Protein AF-A0A3L5TT10-F1 (afdb_monomer_lite)

Organism: Mytilus galloprovincialis (NCBI:txid29158)

pLDDT: mean 71.09, std 18.55, range [37.34, 95.5]

Secondary structure (DSSP, 8-state):
-HHHHHHHHH--S-TT---TTS--HHHHHHHTT-HHHHHHHHS--------B-TTS-B---PPP---TT---TTS--HHHHHHHHT-HHHHHHHHT-TTT-SSS--

Foldseek 3Di:
DPVLCVCVVVCPPQQCDADPQQDGPLLVCLLVLPLVSNCCLPVPDPPPQPDQDPVRHRPPPPNRPDQQQGATNVGDGSLNSNVVNVNVVNNVVQCVDPSNPDDPPD

Structure (mmCIF, N/CA/C/O backbone):
data_AF-A0A3L5TT10-F1
#
_entry.id   AF-A0A3L5TT10-F1
#
loop_
_atom_site.group_PDB
_atom_site.id
_atom_site.type_symbol
_atom_site.label_atom_id
_atom_site.label_alt_id
_atom_site.label_comp_id
_atom_site.label_asym_id
_atom_site.label_entity_id
_atom_site.label_seq_id
_atom_site.pdbx_PDB_ins_code
_atom_site.Cartn_x
_atom_site.Cartn_y
_atom_site.Cartn_z
_atom_site.occupancy
_atom_site.B_iso_or_equiv
_atom_site.auth_seq_id
_atom_site.auth_comp_id
_atom_site.auth_asym_id
_atom_site.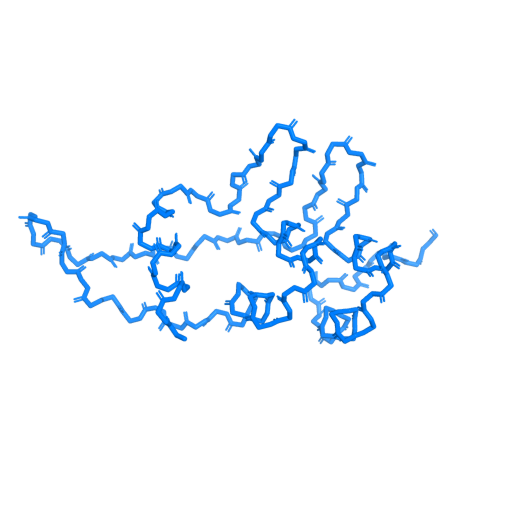auth_atom_id
_atom_site.pdbx_PDB_model_num
ATOM 1 N N . LEU A 1 1 ? -10.889 -12.583 10.784 1.00 48.47 1 LEU A N 1
ATOM 2 C CA . LEU A 1 1 ? -11.021 -11.487 11.779 1.00 48.47 1 LEU A CA 1
ATOM 3 C C . LEU A 1 1 ? -9.965 -11.514 12.905 1.00 48.47 1 LEU A C 1
ATOM 5 O O . LEU A 1 1 ? -9.562 -10.443 13.334 1.00 48.47 1 LEU A O 1
ATOM 9 N N . ASN A 1 2 ? -9.431 -12.666 13.348 1.00 48.41 2 ASN A N 1
ATOM 10 C CA . ASN A 1 2 ? -8.527 -12.709 14.520 1.00 48.41 2 ASN A CA 1
ATOM 11 C C . ASN A 1 2 ? -7.052 -12.332 14.266 1.00 48.41 2 ASN A C 1
ATOM 13 O O . ASN A 1 2 ? -6.441 -11.708 15.126 1.00 48.41 2 ASN A O 1
ATOM 17 N N . LEU A 1 3 ? -6.473 -12.654 13.101 1.00 47.31 3 LEU A N 1
ATOM 18 C CA . LEU A 1 3 ? -5.067 -12.320 12.801 1.00 47.31 3 LEU A CA 1
ATOM 19 C C . LEU A 1 3 ? -4.843 -10.807 12.685 1.00 47.31 3 LEU A C 1
ATOM 21 O O . LEU A 1 3 ? -3.788 -10.298 13.035 1.00 47.31 3 LEU A O 1
ATOM 25 N N . VAL A 1 4 ? -5.862 -10.089 12.227 1.00 49.69 4 VAL A N 1
ATOM 26 C CA . VAL A 1 4 ? -5.777 -8.658 11.961 1.00 49.69 4 VAL A CA 1
ATOM 27 C C . VAL A 1 4 ? -5.872 -7.850 13.248 1.00 49.69 4 VAL A C 1
ATOM 29 O O . VAL A 1 4 ? -5.028 -6.996 13.485 1.00 49.69 4 VAL A O 1
ATOM 32 N N . ASN A 1 5 ? -6.814 -8.191 14.133 1.00 49.81 5 ASN A N 1
ATOM 33 C CA . ASN A 1 5 ? -6.835 -7.645 15.490 1.00 49.81 5 ASN A CA 1
ATOM 34 C C . ASN A 1 5 ? -5.557 -8.006 16.254 1.00 49.81 5 ASN A C 1
ATOM 36 O O . ASN A 1 5 ? -5.066 -7.193 17.023 1.00 49.81 5 ASN A O 1
ATOM 40 N N . PHE A 1 6 ? -4.980 -9.189 16.020 1.00 49.41 6 PHE A N 1
ATOM 41 C CA . PHE A 1 6 ? -3.704 -9.575 16.620 1.00 49.41 6 PHE A CA 1
ATOM 42 C C . PHE A 1 6 ? -2.528 -8.743 16.085 1.00 49.41 6 PHE A C 1
ATOM 44 O O . PHE A 1 6 ? -1.701 -8.290 16.873 1.00 49.41 6 PHE A O 1
ATOM 51 N N . LEU A 1 7 ? -2.464 -8.495 14.771 1.00 52.66 7 LEU A N 1
ATOM 52 C CA . LEU A 1 7 ? -1.431 -7.658 14.162 1.00 52.66 7 LEU A CA 1
ATOM 53 C C . LEU A 1 7 ? -1.596 -6.190 14.543 1.00 52.66 7 LEU A C 1
ATOM 55 O O . LEU A 1 7 ? -0.596 -5.585 14.878 1.00 52.66 7 LEU A O 1
ATOM 59 N N . LEU A 1 8 ? -2.812 -5.644 14.591 1.00 52.06 8 LEU A N 1
ATOM 60 C CA . LEU A 1 8 ? -3.073 -4.264 15.022 1.00 52.06 8 LEU A CA 1
ATOM 61 C C . LEU A 1 8 ? -2.832 -4.069 16.528 1.00 52.06 8 LEU A C 1
ATOM 63 O O . LEU A 1 8 ? -2.208 -3.089 16.915 1.00 52.06 8 LEU A O 1
ATOM 67 N N . LYS A 1 9 ? -3.227 -5.029 17.382 1.00 50.41 9 LYS A N 1
ATOM 68 C CA . LYS A 1 9 ? -2.907 -5.003 18.824 1.00 50.41 9 LYS A CA 1
ATOM 69 C C . LYS A 1 9 ? -1.418 -5.138 19.111 1.00 50.41 9 LYS A C 1
ATOM 71 O O . LYS A 1 9 ? -0.945 -4.620 20.113 1.00 50.41 9 LYS A O 1
ATOM 76 N N . ARG A 1 10 ? -0.677 -5.893 18.295 1.00 43.28 10 ARG A N 1
ATOM 77 C CA . ARG A 1 10 ? 0.773 -6.068 18.467 1.00 43.28 10 ARG A CA 1
ATOM 78 C C . ARG A 1 10 ? 1.563 -4.966 17.753 1.00 43.28 10 ARG A C 1
ATOM 80 O O . ARG A 1 10 ? 2.658 -4.624 18.190 1.00 43.28 10 ARG A O 1
ATOM 87 N N . ALA A 1 11 ? 0.983 -4.371 16.711 1.00 47.81 11 ALA A N 1
ATOM 88 C CA . ALA A 1 11 ? 1.445 -3.178 16.016 1.00 47.81 11 ALA A CA 1
ATOM 89 C C . ALA A 1 11 ? 0.904 -1.905 16.684 1.00 47.81 11 ALA A C 1
ATOM 91 O O . ALA A 1 11 ? 0.377 -1.015 16.031 1.00 47.81 11 ALA A O 1
ATOM 92 N N . TYR A 1 12 ? 1.200 -1.750 17.977 1.00 47.12 12 TYR A N 1
ATOM 93 C CA . TYR A 1 12 ? 1.387 -0.417 18.572 1.00 47.12 12 TYR A CA 1
ATOM 94 C C . TYR A 1 12 ? 2.511 0.390 17.884 1.00 47.12 12 TYR A C 1
ATOM 96 O O . TYR A 1 12 ? 2.780 1.529 18.249 1.00 47.12 12 TYR A O 1
ATOM 104 N N . LYS A 1 13 ? 3.181 -0.205 16.893 1.00 53.78 13 LYS A N 1
ATOM 105 C CA . LYS A 1 13 ? 4.025 0.472 15.919 1.00 53.78 13 LYS A CA 1
ATOM 106 C C . LYS A 1 13 ? 3.164 1.167 14.879 1.00 53.78 13 LYS A C 1
ATOM 108 O O . LYS A 1 13 ? 2.273 0.557 14.293 1.00 53.78 13 LYS A O 1
ATOM 113 N N . ASN A 1 14 ? 3.456 2.439 14.655 1.00 59.09 14 ASN A N 1
ATOM 114 C CA . ASN A 1 14 ? 2.768 3.272 13.683 1.00 59.09 14 ASN A CA 1
ATOM 115 C C . ASN A 1 14 ? 2.758 2.538 12.321 1.00 59.09 14 ASN A C 1
ATOM 117 O O . ASN A 1 14 ? 3.823 2.152 11.861 1.00 59.09 14 ASN A O 1
ATOM 121 N N . PRO A 1 15 ? 1.614 2.281 11.660 1.00 59.62 15 PRO A N 1
ATOM 122 C CA . PRO A 1 15 ? 1.571 1.534 10.396 1.00 59.62 15 PRO A CA 1
ATOM 123 C C . PRO A 1 15 ? 2.166 2.301 9.202 1.00 59.62 15 PRO A C 1
ATOM 125 O O . PRO A 1 15 ? 2.311 1.726 8.121 1.00 59.62 15 PRO A O 1
ATOM 128 N N . ASN A 1 16 ? 2.546 3.567 9.409 1.00 64.31 16 ASN A N 1
ATOM 129 C CA . ASN A 1 16 ? 3.449 4.311 8.532 1.00 64.31 16 ASN A CA 1
ATOM 130 C C . ASN A 1 16 ? 4.933 4.014 8.787 1.00 64.31 16 ASN A C 1
ATOM 132 O O . ASN A 1 16 ? 5.778 4.546 8.072 1.00 64.31 16 ASN A O 1
ATOM 136 N N . GLU A 1 17 ? 5.275 3.215 9.802 1.00 72.88 17 GLU A N 1
ATOM 137 C CA . GLU A 1 17 ? 6.643 2.754 10.001 1.00 72.88 17 GLU A CA 1
ATOM 138 C C . GLU A 1 17 ? 7.081 1.942 8.795 1.00 72.88 17 GLU A C 1
ATOM 140 O O . GLU A 1 17 ? 6.418 1.007 8.342 1.00 72.88 17 GLU A O 1
ATOM 145 N N . GLU A 1 18 ? 8.244 2.328 8.305 1.00 82.50 18 GLU A N 1
ATOM 146 C CA . GLU A 1 18 ? 8.914 1.669 7.214 1.00 82.50 18 GLU A CA 1
ATOM 147 C C . GLU A 1 18 ? 9.826 0.576 7.772 1.00 82.50 18 GLU A C 1
ATOM 149 O O . GLU A 1 18 ? 10.537 0.763 8.767 1.00 82.50 18 GLU A O 1
ATOM 154 N N . ASN A 1 19 ? 9.841 -0.578 7.110 1.00 82.00 19 ASN A N 1
ATOM 155 C CA . ASN A 1 19 ? 10.870 -1.578 7.356 1.00 82.00 19 ASN A CA 1
ATOM 156 C C . ASN A 1 19 ? 12.232 -1.111 6.778 1.00 82.00 19 ASN A C 1
ATOM 158 O O . ASN A 1 19 ? 12.393 -0.007 6.254 1.00 82.00 19 ASN A O 1
ATOM 162 N N . GLN A 1 20 ? 13.248 -1.976 6.823 1.00 87.62 20 GLN A N 1
ATOM 163 C CA . GLN A 1 20 ? 14.582 -1.657 6.293 1.00 87.62 20 GLN A CA 1
ATOM 164 C C . GLN A 1 20 ? 14.610 -1.355 4.783 1.00 87.62 20 GLN A C 1
ATOM 166 O O . GLN A 1 20 ? 15.580 -0.759 4.314 1.00 87.62 20 GLN A O 1
ATOM 171 N N . ASN A 1 21 ? 13.558 -1.697 4.044 1.00 84.31 21 ASN A N 1
ATOM 172 C CA . ASN A 1 21 ? 13.404 -1.455 2.613 1.00 84.31 21 ASN A CA 1
ATOM 173 C C . ASN A 1 21 ? 12.542 -0.221 2.302 1.00 84.31 21 ASN A C 1
ATOM 175 O O . ASN A 1 21 ? 12.341 0.097 1.133 1.00 84.31 21 ASN A O 1
ATOM 179 N N . GLY A 1 22 ? 12.059 0.508 3.313 1.00 86.50 22 GLY A N 1
ATOM 180 C CA . GLY A 1 22 ? 11.105 1.599 3.094 1.00 86.50 22 GLY A CA 1
ATOM 181 C C . GLY A 1 22 ? 9.658 1.119 2.955 1.00 86.50 22 GLY A C 1
ATOM 182 O O . GLY A 1 22 ? 8.777 1.923 2.672 1.00 86.50 22 GLY A O 1
ATOM 183 N N . ASP A 1 23 ? 9.394 -0.182 3.104 1.00 84.62 23 ASP A N 1
ATOM 184 C CA . ASP A 1 23 ? 8.049 -0.716 2.923 1.00 84.62 23 ASP A CA 1
ATOM 185 C C . ASP A 1 23 ? 7.210 -0.426 4.164 1.00 84.62 23 ASP A C 1
ATOM 187 O O . ASP A 1 23 ? 7.573 -0.790 5.286 1.00 84.62 23 ASP A O 1
ATOM 191 N N . THR A 1 24 ? 6.055 0.189 3.939 1.00 85.31 24 THR A N 1
ATOM 192 C CA . THR A 1 24 ? 4.995 0.313 4.943 1.00 85.31 24 THR A CA 1
ATOM 193 C C . THR A 1 24 ? 4.233 -1.006 5.107 1.00 85.31 24 THR A C 1
ATOM 195 O O . THR A 1 24 ? 4.395 -1.959 4.332 1.00 85.31 24 THR A O 1
ATOM 198 N N . LEU A 1 25 ? 3.314 -1.052 6.076 1.00 82.56 25 LEU A N 1
ATOM 199 C CA . LEU A 1 25 ? 2.402 -2.187 6.242 1.00 82.56 25 LEU A CA 1
ATOM 200 C C . LEU A 1 25 ? 1.620 -2.501 4.951 1.00 82.56 25 LEU A C 1
ATOM 202 O O . LEU A 1 25 ? 1.423 -3.668 4.611 1.00 82.56 25 LEU A O 1
ATOM 206 N N . LEU A 1 26 ? 1.218 -1.464 4.208 1.00 86.31 26 LEU A N 1
ATOM 207 C CA . LEU A 1 26 ? 0.474 -1.614 2.959 1.00 86.31 26 LEU A CA 1
ATOM 208 C C . LEU A 1 26 ? 1.331 -2.229 1.843 1.00 86.31 26 LEU A C 1
ATOM 210 O O . LEU A 1 26 ? 0.843 -3.100 1.129 1.00 86.31 26 LEU A O 1
ATOM 214 N N . HIS A 1 27 ? 2.610 -1.852 1.735 1.00 87.81 27 HIS A N 1
ATOM 215 C CA . HIS A 1 27 ? 3.545 -2.492 0.802 1.00 87.81 27 HIS A CA 1
ATOM 216 C C . HIS A 1 27 ? 3.662 -3.989 1.083 1.00 87.81 27 HIS A C 1
ATOM 218 O O . HIS A 1 27 ? 3.496 -4.796 0.175 1.00 87.81 27 HIS A O 1
ATOM 224 N N . SER A 1 28 ? 3.861 -4.358 2.352 1.00 86.25 28 SER A N 1
ATOM 225 C CA . SER A 1 28 ? 4.009 -5.761 2.757 1.00 86.25 28 SER A CA 1
ATOM 226 C C . SER A 1 28 ? 2.744 -6.583 2.471 1.00 86.25 28 SER A C 1
ATOM 228 O O . SER A 1 28 ? 2.830 -7.727 2.018 1.00 86.25 28 SER A O 1
ATOM 230 N N . ALA A 1 29 ? 1.559 -6.005 2.707 1.00 86.44 29 ALA A N 1
ATOM 231 C CA . ALA A 1 29 ? 0.279 -6.655 2.426 1.00 86.44 29 ALA A CA 1
ATOM 232 C C . ALA A 1 29 ? 0.061 -6.880 0.923 1.00 86.44 29 ALA A C 1
ATOM 234 O O . ALA A 1 29 ? -0.365 -7.963 0.517 1.00 86.44 29 ALA A O 1
ATOM 235 N N . VAL A 1 30 ? 0.403 -5.881 0.103 1.00 89.94 30 VAL A N 1
ATOM 236 C CA . VAL A 1 30 ? 0.343 -5.990 -1.357 1.00 89.94 30 VAL A CA 1
ATOM 237 C C . VAL A 1 30 ? 1.362 -6.996 -1.878 1.00 89.94 30 VAL A C 1
ATOM 239 O O . VAL A 1 30 ? 1.013 -7.839 -2.695 1.00 89.94 30 VAL A O 1
ATOM 242 N N . GLU A 1 31 ? 2.603 -6.947 -1.402 1.00 86.88 31 GLU A N 1
ATOM 243 C CA . GLU A 1 31 ? 3.674 -7.844 -1.839 1.00 86.88 31 GLU A CA 1
ATOM 244 C C . GLU A 1 31 ? 3.374 -9.312 -1.518 1.00 86.88 31 GLU A C 1
ATOM 246 O O . GLU A 1 31 ? 3.746 -10.202 -2.283 1.00 86.88 31 GLU A O 1
ATOM 251 N N . SER A 1 32 ? 2.629 -9.551 -0.437 1.00 85.19 32 SER A N 1
ATOM 252 C CA . SER A 1 32 ? 2.146 -10.879 -0.046 1.00 85.19 32 SER A CA 1
ATOM 253 C C . SER A 1 32 ? 0.873 -11.319 -0.785 1.00 85.19 32 SER A C 1
ATOM 255 O O . SER A 1 32 ? 0.438 -12.453 -0.603 1.00 85.19 32 SER A O 1
ATOM 257 N N . GLY A 1 33 ? 0.249 -10.450 -1.590 1.00 86.81 33 GLY A N 1
ATOM 258 C CA . GLY A 1 33 ? -0.986 -10.758 -2.321 1.00 86.81 33 GLY A CA 1
ATOM 259 C C . GLY A 1 33 ? -2.238 -10.851 -1.440 1.00 86.81 33 GLY A C 1
ATOM 260 O O . GLY A 1 33 ? -3.233 -11.455 -1.835 1.00 86.81 33 GLY A O 1
ATOM 261 N N . TYR A 1 34 ? -2.218 -10.277 -0.235 1.00 88.12 34 TYR A N 1
ATOM 262 C CA . TYR A 1 34 ? -3.317 -10.406 0.725 1.00 88.12 34 TYR A CA 1
ATOM 263 C C . TYR A 1 34 ? -4.375 -9.319 0.522 1.00 88.12 34 TYR A C 1
ATOM 265 O O . TYR A 1 34 ? -4.394 -8.324 1.247 1.00 88.12 34 TYR A O 1
ATOM 273 N N . LEU A 1 35 ? -5.284 -9.522 -0.437 1.00 87.00 35 LEU A N 1
ATOM 274 C CA . LEU A 1 35 ? -6.373 -8.581 -0.733 1.00 87.00 35 LEU A CA 1
ATOM 275 C C . LEU A 1 35 ? -7.189 -8.211 0.514 1.00 87.00 35 LEU A C 1
ATOM 277 O O . LEU A 1 35 ? -7.385 -7.028 0.766 1.00 87.00 35 LEU A O 1
ATOM 281 N N . ASP A 1 36 ? -7.583 -9.187 1.334 1.00 82.69 36 ASP A N 1
ATOM 282 C CA . ASP A 1 36 ? -8.353 -8.939 2.562 1.00 82.69 36 ASP A CA 1
ATOM 283 C C . ASP A 1 36 ? -7.603 -8.023 3.542 1.00 82.69 36 ASP A C 1
ATOM 285 O O . ASP A 1 36 ? -8.198 -7.183 4.213 1.00 82.69 36 ASP A O 1
ATOM 289 N N . MET A 1 37 ? -6.274 -8.162 3.619 1.00 78.75 37 MET A N 1
ATOM 290 C CA . MET A 1 37 ? -5.431 -7.287 4.438 1.00 78.75 37 MET A CA 1
ATOM 291 C C . MET A 1 37 ? -5.350 -5.891 3.831 1.00 78.75 37 MET A C 1
ATOM 293 O O . MET A 1 37 ? -5.449 -4.912 4.563 1.00 78.75 37 MET A O 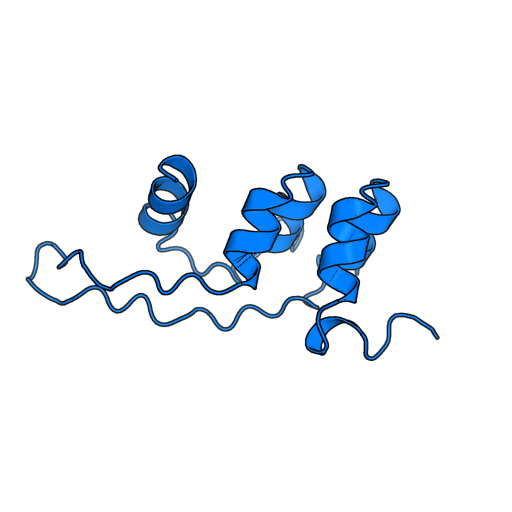1
ATOM 297 N N . VAL A 1 38 ? -5.187 -5.794 2.509 1.00 84.75 38 VAL A N 1
ATOM 298 C CA . VAL A 1 38 ? -5.166 -4.520 1.781 1.00 84.75 38 VAL A CA 1
ATOM 299 C C . VAL A 1 38 ? -6.480 -3.772 1.993 1.00 84.75 38 VAL A C 1
ATOM 301 O O . VAL A 1 38 ? -6.443 -2.612 2.391 1.00 84.75 38 VAL A O 1
ATOM 304 N N . GLN A 1 39 ? -7.621 -4.441 1.814 1.00 83.62 39 GLN A N 1
ATOM 305 C CA . GLN A 1 39 ? -8.951 -3.900 2.090 1.00 83.62 39 GLN A CA 1
ATOM 306 C C . GLN A 1 39 ? -9.061 -3.443 3.536 1.00 83.62 39 GLN A C 1
ATOM 308 O O . GLN A 1 39 ? -9.404 -2.298 3.783 1.00 83.62 39 GLN A O 1
ATOM 313 N N . LEU A 1 40 ? -8.671 -4.268 4.503 1.00 76.31 40 LEU A N 1
ATOM 314 C CA . LEU A 1 40 ? -8.786 -3.901 5.909 1.00 76.31 40 LEU A CA 1
ATOM 315 C C . LEU A 1 40 ? -7.900 -2.703 6.285 1.00 76.31 40 LEU A C 1
ATOM 317 O O . LEU A 1 40 ? -8.344 -1.810 6.999 1.00 76.31 40 LEU A O 1
ATOM 321 N N . ILE A 1 41 ? -6.671 -2.636 5.776 1.00 76.75 41 ILE A N 1
ATOM 322 C CA . ILE A 1 41 ? -5.776 -1.489 5.991 1.00 76.75 41 ILE A CA 1
ATOM 323 C C . ILE A 1 41 ? -6.389 -0.203 5.408 1.00 76.75 41 ILE A C 1
ATOM 325 O O . ILE A 1 41 ? -6.265 0.873 5.992 1.00 76.75 41 ILE A O 1
ATOM 329 N N . LEU A 1 42 ? -7.064 -0.311 4.262 1.00 77.56 42 LEU A N 1
ATOM 330 C CA . LEU A 1 42 ? -7.508 0.819 3.451 1.00 77.56 42 LEU A CA 1
ATOM 331 C C . LEU A 1 42 ? -8.948 1.277 3.730 1.00 77.56 42 LEU A C 1
ATOM 333 O O . LEU A 1 42 ? -9.215 2.480 3.712 1.00 77.56 42 LEU A O 1
ATOM 337 N N . GLU A 1 43 ? -9.869 0.361 4.008 1.00 74.12 43 GLU A N 1
ATOM 338 C CA . GLU A 1 43 ? -11.302 0.615 4.212 1.00 74.12 43 GLU A CA 1
ATOM 339 C C . GLU A 1 43 ? -11.618 1.202 5.587 1.00 74.12 43 GLU A C 1
ATOM 341 O O . GLU A 1 43 ? -12.765 1.555 5.848 1.00 74.12 43 GLU A O 1
ATOM 346 N N . LYS A 1 44 ? -10.602 1.388 6.443 1.00 65.50 44 LYS A N 1
ATOM 347 C CA . LYS A 1 44 ? -10.756 1.940 7.793 1.00 65.50 44 LYS A CA 1
ATOM 348 C C . LYS A 1 44 ? -11.900 1.236 8.537 1.00 65.50 44 LYS A C 1
ATOM 350 O O . LYS A 1 44 ? -12.900 1.894 8.844 1.00 65.50 44 LYS A O 1
ATOM 355 N N . PRO A 1 45 ? -11.787 -0.063 8.878 1.00 48.94 45 PRO A N 1
ATOM 356 C CA . PRO A 1 45 ? -12.706 -0.633 9.842 1.00 48.94 45 PRO A CA 1
ATOM 357 C C . PRO A 1 45 ? -12.596 0.259 11.068 1.00 48.94 45 PRO A C 1
ATOM 359 O O . PRO A 1 45 ? -11.491 0.491 11.562 1.00 48.94 45 PRO A O 1
ATOM 362 N N . GLY A 1 46 ? -13.714 0.838 11.500 1.00 44.56 46 GLY A N 1
ATOM 363 C CA . GLY A 1 46 ? -13.791 1.459 12.807 1.00 44.56 46 GLY A CA 1
ATOM 364 C C . GLY A 1 46 ? -13.365 0.396 13.802 1.00 44.56 46 GLY A C 1
ATOM 365 O O . GLY A 1 46 ? -14.149 -0.486 14.136 1.00 44.56 46 GLY A O 1
ATOM 366 N N . ILE A 1 47 ? -12.092 0.420 14.195 1.00 46.31 47 ILE A N 1
ATOM 367 C CA . ILE A 1 47 ? -11.616 -0.349 15.326 1.00 46.31 47 ILE A CA 1
ATOM 368 C C . ILE A 1 47 ? -12.338 0.305 16.492 1.00 46.31 47 ILE A C 1
ATOM 370 O O . ILE A 1 47 ? -11.951 1.377 16.952 1.00 46.31 47 ILE A O 1
ATOM 374 N N . GLU A 1 48 ? -13.476 -0.276 16.857 1.00 40.09 48 GLU A N 1
ATOM 375 C CA . GLU A 1 48 ? -14.255 0.140 18.008 1.00 40.09 48 GLU A CA 1
ATOM 376 C C . GLU A 1 48 ? -13.292 0.175 19.204 1.00 40.09 48 GLU A C 1
ATOM 378 O O . GLU A 1 48 ? -12.702 -0.865 19.526 1.00 40.09 48 GLU A O 1
ATOM 383 N N . PRO A 1 49 ? -13.069 1.347 19.830 1.00 44.47 49 PRO A N 1
ATOM 384 C CA . PRO A 1 49 ? -12.125 1.501 20.927 1.00 44.47 49 PRO A CA 1
ATOM 385 C C . PRO A 1 49 ? -12.700 0.777 22.144 1.00 44.47 49 PRO A C 1
ATOM 387 O O . PRO A 1 49 ? -13.428 1.358 22.949 1.00 44.47 49 PRO A O 1
ATOM 390 N N . THR A 1 50 ? -12.463 -0.528 22.214 1.00 43.19 50 THR A N 1
ATOM 391 C CA . THR A 1 50 ? -13.118 -1.429 23.172 1.00 43.19 50 THR A CA 1
ATOM 392 C C . THR A 1 50 ? -12.150 -2.059 24.151 1.00 43.19 50 THR A C 1
ATOM 394 O O . THR A 1 50 ? -12.598 -2.631 25.139 1.00 43.19 50 THR A O 1
ATOM 397 N N . GLU A 1 51 ? -10.843 -1.889 23.964 1.00 51.62 51 GLU A N 1
ATOM 398 C CA . GLU A 1 51 ? -9.882 -2.288 24.984 1.00 51.62 51 GLU A CA 1
ATOM 399 C C . GLU A 1 51 ? -9.387 -1.050 25.711 1.00 51.62 51 GLU A C 1
ATOM 401 O O . GLU A 1 51 ? -8.788 -0.150 25.135 1.00 51.62 51 GLU A O 1
ATOM 406 N N . VAL A 1 52 ? -9.741 -0.973 26.986 1.00 55.53 52 VAL A N 1
ATOM 407 C CA . VAL A 1 52 ? -9.056 -0.126 27.953 1.00 55.53 52 VAL A CA 1
ATOM 408 C C . VAL A 1 52 ? -7.660 -0.707 28.170 1.00 55.53 52 VAL A C 1
ATOM 410 O O . VAL A 1 52 ? -7.512 -1.926 28.285 1.00 55.53 52 VAL A O 1
ATOM 413 N N . ASN A 1 53 ? -6.630 0.137 28.192 1.00 53.28 53 ASN A N 1
ATOM 414 C CA . ASN A 1 53 ? -5.297 -0.296 28.612 1.00 53.28 53 ASN A CA 1
ATOM 415 C C . ASN A 1 53 ? -5.322 -0.713 30.106 1.00 53.28 53 ASN A C 1
ATOM 417 O O . ASN A 1 53 ? -6.312 -0.494 30.805 1.00 53.28 53 ASN A O 1
ATOM 421 N N . GLU A 1 54 ? -4.236 -1.296 30.626 1.00 54.22 54 GLU A N 1
ATOM 422 C CA . GLU A 1 54 ? -4.131 -1.705 32.047 1.00 54.22 54 GLU A CA 1
ATOM 423 C C . GLU A 1 54 ? -4.338 -0.544 33.048 1.00 54.22 54 GLU A C 1
ATOM 425 O O . GLU A 1 54 ? -4.537 -0.776 34.238 1.00 54.22 54 GLU A O 1
ATOM 430 N N . VAL A 1 55 ? -4.326 0.702 32.562 1.00 58.12 55 VAL A N 1
ATOM 431 C CA . VAL A 1 55 ? -4.501 1.948 33.323 1.00 58.12 55 VAL A CA 1
ATOM 432 C C . VAL A 1 55 ? -5.936 2.502 33.203 1.00 58.12 55 VAL A C 1
ATOM 434 O O . VAL A 1 55 ? -6.282 3.482 33.856 1.00 58.12 55 VAL A O 1
ATOM 437 N N . GLY A 1 56 ? -6.814 1.855 32.427 1.00 50.25 56 GLY A N 1
ATOM 438 C CA . GLY A 1 56 ? -8.207 2.269 32.242 1.00 50.25 56 GLY A CA 1
ATOM 439 C C . GLY A 1 56 ? -8.424 3.341 31.170 1.00 50.25 56 GLY A C 1
ATOM 440 O O . GLY A 1 56 ? -9.564 3.771 30.979 1.00 50.25 56 GLY A O 1
ATOM 441 N N . ASP A 1 57 ? -7.387 3.748 30.432 1.00 49.78 57 ASP A N 1
ATOM 442 C CA . ASP A 1 57 ? -7.559 4.643 29.293 1.00 49.78 57 ASP A CA 1
ATOM 443 C C . ASP A 1 57 ? -8.131 3.855 28.125 1.00 49.78 57 ASP A C 1
ATOM 445 O O . ASP A 1 57 ? -7.587 2.835 27.687 1.00 49.78 57 ASP A O 1
ATOM 449 N N . LYS A 1 58 ? -9.245 4.356 27.600 1.00 45.59 58 LYS A N 1
ATOM 450 C CA . LYS A 1 58 ? -9.835 3.872 26.360 1.00 45.59 58 LYS A CA 1
ATOM 451 C C . LYS A 1 58 ? -8.762 3.981 25.279 1.00 45.59 58 LYS A C 1
ATOM 453 O O . LYS A 1 58 ? -8.327 5.094 24.982 1.00 45.59 58 LYS A O 1
ATOM 458 N N . LEU A 1 59 ? -8.335 2.856 24.705 1.00 48.62 59 LEU A N 1
ATOM 459 C CA . LEU A 1 59 ? -7.359 2.845 23.625 1.00 48.62 59 LEU A CA 1
ATOM 460 C C . LEU A 1 59 ? -8.017 3.457 22.383 1.00 48.62 59 LEU A C 1
ATOM 462 O O . LEU A 1 59 ? -8.577 2.773 21.526 1.00 48.62 59 LEU A O 1
ATOM 466 N N . LEU A 1 60 ? -8.016 4.785 22.318 1.00 45.28 60 LEU A N 1
ATOM 467 C CA . LEU A 1 60 ? -8.196 5.524 21.087 1.00 45.28 60 LEU A CA 1
ATOM 468 C C . LEU A 1 60 ? -6.959 5.183 20.264 1.00 45.28 60 LEU A C 1
ATOM 470 O O . LEU A 1 60 ? -5.929 5.841 20.373 1.00 45.28 60 LEU A O 1
ATOM 474 N N . LEU A 1 61 ? -7.036 4.102 19.487 1.00 50.22 61 LEU A N 1
ATOM 475 C CA . LEU A 1 61 ? -6.165 3.918 18.335 1.00 50.22 61 LEU A CA 1
ATOM 476 C C . LEU A 1 61 ? -6.482 5.089 17.403 1.00 50.22 61 LEU A C 1
ATOM 478 O O . LEU A 1 61 ? -7.344 4.992 16.528 1.00 50.22 61 LEU A O 1
ATOM 482 N N . GLU A 1 62 ? -5.872 6.245 17.679 1.00 46.31 62 GLU A N 1
ATOM 483 C CA . GLU A 1 62 ? -5.898 7.385 16.783 1.00 46.31 62 GLU A CA 1
ATOM 484 C C . GLU A 1 62 ? -5.461 6.865 15.426 1.00 46.31 62 GLU A C 1
ATOM 486 O O . GLU A 1 62 ? -4.416 6.227 15.287 1.00 46.31 62 GLU A O 1
ATOM 491 N N . LYS A 1 63 ? -6.355 7.055 14.454 1.00 53.34 63 LYS A N 1
ATOM 492 C CA . LYS A 1 63 ? -6.209 6.545 13.098 1.00 53.34 63 LYS A CA 1
ATOM 493 C C . LYS A 1 63 ? -4.850 6.986 12.581 1.00 53.34 63 LYS A C 1
ATOM 495 O O . LYS A 1 63 ? -4.649 8.188 12.411 1.00 53.34 63 LYS A O 1
ATOM 500 N N . PRO A 1 64 ? -3.942 6.055 12.286 1.00 54.56 64 PRO A N 1
ATOM 501 C CA . PRO A 1 64 ? -2.732 6.426 11.596 1.00 54.56 64 PRO A CA 1
ATOM 502 C C . PRO A 1 64 ? -3.160 6.935 10.226 1.00 54.56 64 PRO A C 1
ATOM 504 O O . PRO A 1 64 ? -3.851 6.226 9.489 1.00 54.56 64 PRO A O 1
ATOM 507 N N . ASP A 1 65 ? -2.836 8.188 9.922 1.00 61.28 65 ASP A N 1
ATOM 508 C CA . ASP A 1 65 ? -3.088 8.766 8.609 1.00 61.28 65 ASP A CA 1
ATOM 509 C C . ASP A 1 65 ? -2.140 8.079 7.621 1.00 61.28 65 ASP A C 1
ATOM 511 O O . ASP A 1 65 ? -0.991 8.484 7.442 1.00 61.28 65 ASP A O 1
ATOM 515 N N . MET A 1 66 ? -2.556 6.910 7.127 1.00 69.75 66 MET A N 1
ATOM 516 C CA . MET A 1 66 ? -1.745 6.094 6.238 1.00 69.75 66 MET A CA 1
ATOM 517 C C . MET A 1 66 ? -1.748 6.702 4.850 1.00 69.75 66 MET A C 1
ATOM 519 O O . MET A 1 66 ? -2.801 6.751 4.220 1.00 69.75 66 MET A O 1
ATOM 523 N N . ASP A 1 67 ? -0.573 7.110 4.372 1.00 77.94 67 ASP A N 1
ATOM 524 C CA . ASP A 1 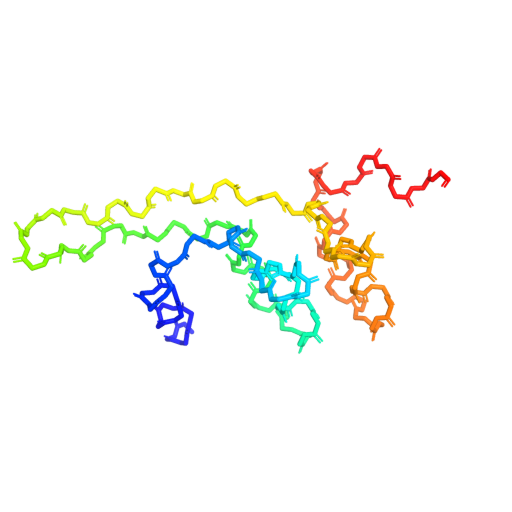67 ? -0.380 7.565 2.997 1.00 77.94 67 ASP A CA 1
ATOM 525 C C . ASP A 1 67 ? -0.286 6.343 2.066 1.00 77.94 67 ASP A C 1
ATOM 527 O O . ASP A 1 67 ? 0.732 5.638 2.066 1.00 77.94 67 ASP A O 1
ATOM 531 N N . PRO A 1 68 ? -1.326 6.054 1.261 1.00 79.50 68 PRO A N 1
ATOM 532 C CA . PRO A 1 68 ? -1.323 4.887 0.394 1.00 79.50 68 PRO A CA 1
ATOM 533 C C . PRO A 1 68 ? -0.425 5.081 -0.843 1.00 79.50 68 PRO A C 1
ATOM 535 O O . PRO A 1 68 ? -0.193 4.117 -1.570 1.00 79.50 68 PRO A O 1
ATOM 538 N N . ASN A 1 69 ? 0.112 6.289 -1.062 1.00 85.25 69 ASN A N 1
ATOM 539 C CA . ASN A 1 69 ? 1.054 6.624 -2.135 1.00 85.25 69 ASN A CA 1
ATOM 540 C C . ASN A 1 69 ? 2.508 6.702 -1.660 1.00 85.25 69 ASN A C 1
ATOM 542 O O . ASN A 1 69 ? 3.383 7.111 -2.428 1.00 85.25 69 ASN A O 1
ATOM 546 N N . LYS A 1 70 ? 2.781 6.332 -0.406 1.00 86.00 70 LYS A N 1
ATOM 547 C CA . LYS A 1 70 ? 4.134 6.343 0.137 1.00 86.00 70 LYS A CA 1
ATOM 548 C C . LYS A 1 70 ? 5.065 5.512 -0.746 1.00 86.00 70 LYS A C 1
ATOM 550 O O . LYS A 1 70 ? 4.700 4.420 -1.170 1.00 86.00 70 LYS A O 1
ATOM 555 N N . LEU A 1 71 ? 6.264 6.027 -0.995 1.00 90.56 71 LEU A N 1
ATOM 556 C CA . LEU A 1 71 ? 7.300 5.320 -1.739 1.00 90.56 71 LEU A CA 1
ATOM 557 C C . LEU A 1 71 ? 8.185 4.514 -0.795 1.00 90.56 71 LEU A C 1
ATOM 559 O O . LEU A 1 71 ? 8.619 5.042 0.230 1.00 90.56 71 LEU A O 1
ATOM 563 N N . ASN A 1 72 ? 8.510 3.282 -1.177 1.00 88.81 72 ASN A N 1
ATOM 564 C CA . ASN A 1 72 ? 9.607 2.542 -0.563 1.00 88.81 72 ASN A CA 1
ATOM 565 C C . ASN A 1 72 ? 10.978 3.010 -1.100 1.00 88.81 72 ASN A C 1
ATOM 567 O O . ASN A 1 72 ? 11.070 3.899 -1.952 1.00 88.81 72 ASN A O 1
ATOM 571 N N . LYS A 1 73 ? 12.079 2.408 -0.628 1.00 93.12 73 LYS A N 1
ATOM 572 C CA . LYS A 1 73 ? 13.446 2.849 -0.981 1.00 93.12 73 LYS A CA 1
A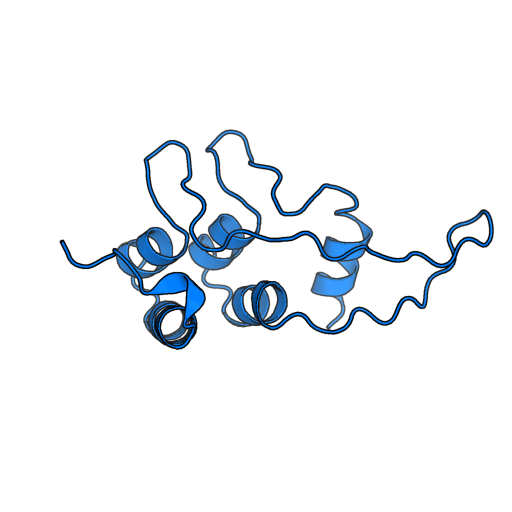TOM 573 C C . LYS A 1 73 ? 13.808 2.686 -2.454 1.00 93.12 73 LYS A C 1
ATOM 575 O O . LYS A 1 73 ? 14.757 3.320 -2.906 1.00 93.12 73 LYS A O 1
ATOM 580 N N . ILE A 1 74 ? 13.085 1.845 -3.189 1.00 90.50 74 ILE A N 1
ATOM 581 C CA . ILE A 1 74 ? 13.272 1.674 -4.635 1.00 90.50 74 ILE A CA 1
ATOM 582 C C . ILE A 1 74 ? 12.320 2.555 -5.457 1.00 90.50 74 ILE A C 1
ATOM 584 O O . ILE A 1 74 ? 12.315 2.458 -6.679 1.00 90.50 74 ILE A O 1
ATOM 588 N N . GLY A 1 75 ? 11.540 3.428 -4.809 1.00 90.81 75 GLY A N 1
ATOM 589 C CA .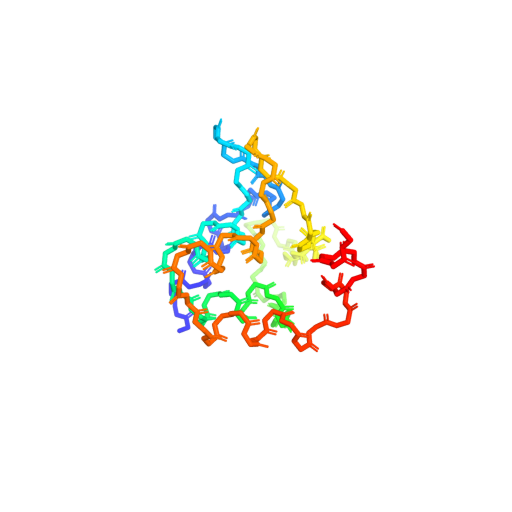 GLY A 1 75 ? 10.637 4.363 -5.480 1.00 90.81 75 GLY A CA 1
ATOM 590 C C . GLY A 1 75 ? 9.295 3.756 -5.894 1.00 90.81 75 GLY A C 1
ATOM 591 O O . GLY A 1 75 ? 8.603 4.329 -6.734 1.00 90.81 75 GLY A O 1
ATOM 592 N N . ASN A 1 76 ? 8.904 2.614 -5.325 1.00 91.31 76 ASN A N 1
ATOM 593 C CA . ASN A 1 76 ? 7.621 1.984 -5.619 1.00 91.31 76 ASN A CA 1
ATOM 594 C C . ASN A 1 76 ? 6.557 2.405 -4.608 1.00 91.31 76 ASN A C 1
ATOM 596 O O . ASN A 1 76 ? 6.834 2.469 -3.418 1.00 91.31 76 ASN A O 1
ATOM 600 N N . THR A 1 77 ? 5.341 2.654 -5.095 1.00 91.62 77 THR A N 1
ATOM 601 C CA . THR A 1 77 ? 4.135 2.715 -4.269 1.00 91.62 77 THR A CA 1
ATOM 602 C C . THR A 1 77 ? 3.610 1.293 -4.056 1.00 91.62 77 THR A C 1
ATOM 604 O O . THR A 1 77 ? 3.965 0.379 -4.814 1.00 91.62 77 THR A O 1
ATOM 607 N N . PRO A 1 78 ? 2.667 1.084 -3.125 1.00 90.62 78 PRO A N 1
ATOM 608 C CA . PRO A 1 78 ? 1.932 -0.171 -3.049 1.00 90.62 78 PRO A CA 1
ATOM 609 C C . PRO A 1 78 ? 1.256 -0.538 -4.379 1.00 90.62 78 PRO A C 1
ATOM 611 O O . PRO A 1 78 ? 1.255 -1.705 -4.756 1.00 90.62 78 PRO A O 1
ATOM 614 N N . LEU A 1 79 ? 0.760 0.436 -5.152 1.00 92.44 79 LEU A N 1
ATOM 615 C CA . LEU A 1 79 ? 0.201 0.166 -6.481 1.00 92.44 79 LEU A CA 1
ATOM 616 C C . LEU A 1 79 ? 1.266 -0.348 -7.468 1.00 92.44 79 LEU A C 1
ATOM 618 O O . LEU A 1 79 ? 1.002 -1.326 -8.168 1.00 92.44 79 LEU A O 1
ATOM 622 N N . HIS A 1 80 ? 2.474 0.233 -7.490 1.00 91.88 80 HIS A N 1
ATOM 623 C CA . HIS A 1 80 ? 3.584 -0.295 -8.296 1.00 91.88 80 HIS A CA 1
ATOM 624 C C . HIS A 1 80 ? 3.883 -1.754 -7.928 1.00 91.88 80 HIS A C 1
ATOM 626 O O . HIS A 1 80 ? 3.993 -2.599 -8.817 1.00 91.88 80 HIS A O 1
ATOM 632 N N . CYS A 1 81 ? 3.934 -2.080 -6.632 1.00 91.88 81 CYS A N 1
ATOM 633 C CA . CYS A 1 81 ? 4.139 -3.453 -6.173 1.00 91.88 81 CYS A CA 1
ATOM 634 C C . CYS A 1 81 ? 3.037 -4.405 -6.667 1.00 91.88 81 CYS A C 1
ATOM 636 O O . CYS A 1 81 ? 3.355 -5.495 -7.142 1.00 91.88 81 CYS A O 1
ATOM 638 N N . ALA A 1 82 ? 1.763 -3.998 -6.621 1.00 93.19 82 ALA A N 1
ATOM 639 C CA . ALA A 1 82 ? 0.644 -4.819 -7.098 1.00 93.19 82 ALA A CA 1
ATOM 640 C C . ALA A 1 82 ? 0.746 -5.121 -8.604 1.00 93.19 82 ALA A C 1
ATOM 642 O O . ALA A 1 82 ? 0.513 -6.255 -9.028 1.00 93.19 82 ALA A O 1
ATOM 643 N N . VAL A 1 83 ? 1.138 -4.120 -9.403 1.00 94.00 83 VAL A N 1
ATOM 644 C CA . VAL A 1 83 ? 1.336 -4.263 -10.854 1.00 94.00 83 VAL A CA 1
ATOM 645 C C . VAL A 1 83 ? 2.530 -5.169 -11.157 1.00 94.00 83 VAL A C 1
ATOM 647 O O . VAL A 1 83 ? 2.391 -6.114 -11.930 1.00 94.00 83 VAL A O 1
ATOM 650 N N . ILE A 1 84 ? 3.680 -4.933 -10.516 1.00 92.62 84 ILE A N 1
ATOM 651 C CA . ILE A 1 84 ? 4.911 -5.720 -10.717 1.00 92.62 84 ILE A CA 1
ATOM 652 C C . ILE A 1 84 ? 4.694 -7.194 -10.349 1.00 92.62 84 ILE A C 1
ATOM 654 O O . ILE A 1 84 ? 5.205 -8.085 -11.026 1.00 92.62 84 ILE A O 1
ATOM 658 N N . ARG A 1 85 ? 3.941 -7.459 -9.276 1.00 91.81 85 ARG A N 1
ATOM 659 C CA . ARG A 1 85 ? 3.637 -8.818 -8.805 1.00 91.81 85 ARG A CA 1
ATOM 660 C C . ARG A 1 85 ? 2.526 -9.505 -9.604 1.00 91.81 85 ARG A C 1
ATOM 662 O O . ARG A 1 85 ? 2.387 -10.718 -9.489 1.00 91.81 85 ARG A O 1
ATOM 669 N N . GLY A 1 86 ? 1.768 -8.762 -10.412 1.00 93.50 86 GLY A N 1
ATOM 670 C CA . GLY A 1 86 ? 0.670 -9.302 -11.210 1.00 93.50 86 GLY A CA 1
ATOM 671 C C . GLY A 1 86 ? -0.552 -9.690 -10.375 1.00 93.50 86 GLY A C 1
ATOM 672 O O . GLY A 1 86 ? -1.114 -10.757 -10.601 1.00 93.50 86 GLY A O 1
ATOM 673 N N . PHE A 1 87 ? -0.956 -8.846 -9.416 1.00 95.50 87 PHE A N 1
ATOM 674 C CA . PHE A 1 87 ? -2.148 -9.051 -8.579 1.00 95.50 87 PHE A CA 1
ATOM 675 C C . PHE A 1 87 ? -3.329 -8.192 -9.064 1.00 95.50 87 PHE A C 1
ATOM 677 O O . PHE A 1 87 ? -3.558 -7.104 -8.521 1.00 95.50 87 PHE A O 1
ATOM 684 N N . PRO A 1 88 ? -4.080 -8.627 -10.095 1.00 92.88 88 PRO A N 1
ATOM 685 C CA . PRO A 1 88 ? -5.087 -7.797 -10.752 1.00 92.88 88 PRO A CA 1
ATOM 686 C C . PRO A 1 88 ? -6.229 -7.375 -9.823 1.00 92.88 88 PRO A C 1
ATOM 688 O O . PRO A 1 88 ? -6.713 -6.254 -9.945 1.00 92.88 88 PRO A O 1
ATOM 691 N N . GLU A 1 89 ? -6.629 -8.208 -8.863 1.00 94.38 89 GLU A N 1
ATOM 692 C CA . GLU A 1 89 ? -7.694 -7.891 -7.907 1.00 94.38 89 GLU A CA 1
ATOM 693 C C . GLU A 1 89 ? -7.269 -6.766 -6.953 1.00 94.38 89 GLU A C 1
ATOM 695 O O . GLU A 1 89 ? -8.044 -5.853 -6.668 1.00 94.38 89 GLU A O 1
ATOM 700 N N . ILE A 1 90 ? -6.008 -6.788 -6.507 1.00 92.44 90 ILE A N 1
ATOM 701 C CA . ILE A 1 90 ? -5.431 -5.727 -5.672 1.00 92.44 90 ILE A CA 1
ATOM 702 C C . ILE A 1 90 ? -5.268 -4.448 -6.492 1.00 92.44 90 ILE A C 1
ATOM 704 O O . ILE A 1 90 ? -5.629 -3.376 -6.016 1.00 92.44 90 ILE A O 1
ATOM 708 N N . VAL A 1 91 ? -4.784 -4.543 -7.735 1.00 92.38 91 VAL A N 1
ATOM 709 C CA . VAL A 1 91 ? -4.694 -3.392 -8.649 1.00 92.38 91 VAL A CA 1
ATOM 710 C C . VAL A 1 91 ? -6.072 -2.765 -8.855 1.00 92.38 91 VAL A C 1
ATOM 712 O O . VAL A 1 91 ? -6.220 -1.554 -8.707 1.00 92.38 91 VAL A O 1
ATOM 715 N N . GLN A 1 92 ? -7.094 -3.573 -9.141 1.00 91.69 92 GLN A N 1
ATOM 716 C CA . GLN A 1 92 ? -8.458 -3.094 -9.342 1.00 91.69 92 GLN A CA 1
ATOM 717 C C . GLN A 1 9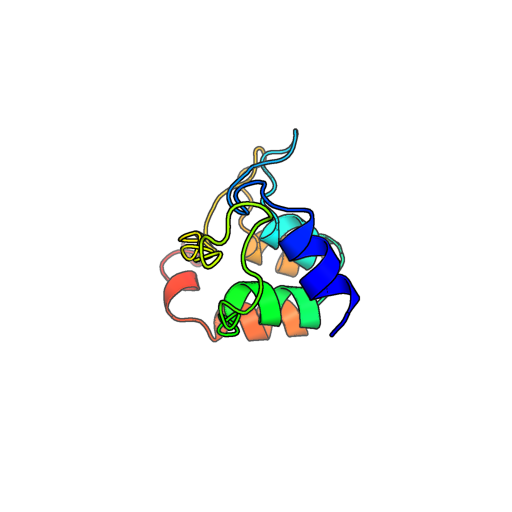2 ? -8.995 -2.396 -8.090 1.00 91.69 92 GLN A C 1
ATOM 719 O O . GLN A 1 92 ? -9.557 -1.306 -8.195 1.00 91.69 92 GLN A O 1
ATOM 724 N N . PHE A 1 93 ? -8.790 -2.989 -6.913 1.00 89.69 93 PHE A N 1
ATOM 725 C CA . PHE A 1 93 ? -9.203 -2.394 -5.647 1.00 89.69 93 PHE A CA 1
ATOM 726 C C . PHE A 1 93 ? -8.495 -1.056 -5.374 1.00 89.69 93 PHE A C 1
ATOM 728 O O . PHE A 1 93 ? -9.142 -0.059 -5.054 1.00 89.69 93 PHE A O 1
ATOM 735 N N . LEU A 1 94 ? -7.172 -1.002 -5.558 1.00 87.25 94 LEU A N 1
ATOM 736 C CA . LEU A 1 94 ? -6.380 0.215 -5.368 1.00 87.25 94 LEU A CA 1
ATOM 737 C C . LEU A 1 94 ? -6.764 1.318 -6.370 1.00 87.25 94 LEU A C 1
ATOM 739 O O . LEU A 1 94 ? -6.838 2.482 -5.991 1.00 87.25 94 LEU A O 1
ATOM 743 N N . LEU A 1 95 ? -7.076 0.979 -7.623 1.00 87.19 95 LEU A N 1
ATOM 744 C CA . LEU A 1 95 ? -7.488 1.955 -8.643 1.00 87.19 95 LEU A CA 1
ATOM 745 C C . LEU A 1 95 ? -8.890 2.540 -8.414 1.00 87.19 95 LEU A C 1
ATOM 747 O O . LEU A 1 95 ? -9.181 3.636 -8.892 1.00 87.19 95 LEU A O 1
ATOM 751 N N . GLN A 1 96 ? -9.768 1.851 -7.681 1.00 85.44 96 GLN A N 1
ATOM 752 C CA . GLN A 1 96 ? -11.093 2.382 -7.324 1.00 85.44 96 GLN A CA 1
ATOM 753 C C . GLN A 1 96 ? -11.021 3.533 -6.307 1.00 85.44 96 GLN A C 1
ATOM 755 O O . GLN A 1 96 ? -11.997 4.266 -6.114 1.00 85.44 96 GLN A O 1
ATOM 760 N N . ARG A 1 97 ? -9.870 3.720 -5.656 1.00 79.44 97 ARG A N 1
ATOM 761 C CA . ARG A 1 97 ? -9.669 4.735 -4.628 1.00 79.44 97 ARG A CA 1
ATOM 762 C C . ARG A 1 97 ? -9.193 6.062 -5.207 1.00 79.44 97 ARG A C 1
ATOM 764 O O . ARG A 1 97 ? -8.105 6.158 -5.756 1.00 79.44 97 ARG A O 1
ATOM 771 N N . LYS A 1 98 ? -9.972 7.125 -4.992 1.00 69.69 98 LYS A N 1
ATOM 772 C CA . LYS A 1 98 ? -9.702 8.478 -5.522 1.00 69.69 98 LYS A CA 1
ATOM 773 C C . LYS A 1 98 ? -8.386 9.104 -5.049 1.00 69.69 98 LYS A C 1
ATOM 775 O O . LYS A 1 98 ? -7.850 9.959 -5.743 1.00 69.69 98 LYS A O 1
ATOM 780 N N . ASP A 1 99 ? -7.881 8.705 -3.887 1.00 69.69 99 ASP A N 1
ATOM 781 C CA . ASP A 1 99 ? -6.639 9.216 -3.302 1.00 69.69 99 ASP A CA 1
ATOM 782 C C . ASP A 1 99 ? -5.370 8.557 -3.866 1.00 69.69 99 ASP A C 1
ATOM 784 O O . ASP A 1 99 ? -4.278 9.051 -3.613 1.00 69.69 99 ASP A O 1
ATOM 788 N N . LEU A 1 100 ? -5.499 7.495 -4.671 1.00 65.81 100 LEU A N 1
ATOM 789 C CA . LEU A 1 100 ? -4.378 6.765 -5.279 1.00 65.81 100 LEU A CA 1
ATOM 790 C C . LEU A 1 100 ? -4.100 7.137 -6.750 1.00 65.81 100 LEU A C 1
ATOM 792 O O . LEU A 1 100 ? -3.062 6.773 -7.296 1.00 65.81 100 LEU A O 1
ATOM 796 N N . VAL A 1 101 ? -5.011 7.852 -7.421 1.00 54.62 101 VAL A N 1
ATOM 797 C CA . VAL A 1 101 ? -5.045 7.905 -8.902 1.00 54.62 101 VAL A CA 1
ATOM 798 C C . VAL A 1 101 ? -4.415 9.159 -9.526 1.00 54.62 101 VAL A C 1
ATOM 800 O O . VAL A 1 101 ? -4.488 9.333 -10.738 1.00 54.62 101 VAL A O 1
ATOM 803 N N . SER A 1 102 ? -3.800 10.067 -8.762 1.00 50.94 102 SER A N 1
ATOM 804 C CA . SER A 1 102 ? -3.512 11.405 -9.316 1.00 50.94 102 SER A CA 1
ATOM 805 C C . SER A 1 102 ? -2.262 11.531 -10.207 1.00 50.94 102 SER A C 1
ATOM 807 O O . SER A 1 102 ? -2.134 12.571 -10.848 1.00 50.94 102 SER A O 1
ATOM 809 N N . TRP A 1 103 ? -1.337 10.563 -10.282 1.00 57.06 103 TRP A N 1
ATOM 810 C CA . TRP A 1 103 ? -0.087 10.786 -11.045 1.00 57.06 103 TRP A CA 1
ATOM 811 C C . TRP A 1 103 ? 0.590 9.552 -11.666 1.00 57.06 103 TRP A C 1
ATOM 813 O O . TRP A 1 103 ? 1.669 9.683 -12.230 1.00 57.06 103 TRP A O 1
ATOM 823 N N . VAL A 1 104 ? -0.027 8.364 -11.646 1.00 46.09 104 VAL A N 1
ATOM 824 C CA . VAL A 1 104 ? 0.621 7.121 -12.141 1.00 46.09 104 VAL A CA 1
ATOM 825 C C . VAL A 1 104 ? 0.558 6.971 -13.679 1.00 46.09 104 VAL A C 1
ATOM 827 O O . VAL A 1 104 ? 0.906 5.934 -14.229 1.00 46.09 104 VAL A O 1
ATOM 830 N N . ILE A 1 105 ? 0.149 8.012 -14.411 1.00 41.38 105 ILE A N 1
ATOM 831 C CA . ILE A 1 105 ? 0.193 8.036 -15.882 1.00 41.38 105 ILE A CA 1
ATOM 832 C C . ILE A 1 105 ? 0.834 9.353 -16.339 1.00 41.38 105 ILE A C 1
ATOM 834 O O . ILE A 1 105 ? 0.131 10.297 -16.699 1.00 41.38 105 ILE A O 1
ATOM 838 N N . ALA A 1 106 ? 2.162 9.436 -16.289 1.00 37.34 106 ALA A N 1
ATOM 839 C CA . ALA A 1 106 ? 2.950 10.439 -17.006 1.00 37.34 106 ALA A CA 1
ATOM 840 C C . ALA A 1 106 ? 4.262 9.811 -17.483 1.00 37.34 106 ALA A C 1
ATOM 842 O O . ALA A 1 106 ? 4.900 9.112 -16.664 1.00 37.34 106 ALA A O 1
#

InterPro domains:
  IPR002110 Ankyrin repeat [PF12796] (2-50)
  IPR002110 Ankyrin repeat [PF13637] (58-95)
  IPR002110 Ankyrin repeat [PS50088] (21-44)
  IPR002110 Ankyrin repeat [PS50088] (74-97)
  IPR002110 Ankyrin repeat [SM00248] (21-51)
  IPR002110 Ankyrin repeat [SM00248] (74-103)
  IPR036770 Ankyrin repeat-containing domain superfamily [G3DSA:1.25.40.20] (1-101)
  IPR036770 Ankyrin repeat-containing domain superfamily [SSF48403] (2-97)

Radius of gyration: 14.8 Å; chains: 1; bounding box: 29×24×50 Å

Sequence (106 aa):
LNLVNFLLKRAYKNPNEENQNGDTLLHSAVESGYLDMVQLILEKPGIEPTEVNEVGDKLLLEKPDMDPNKLNKIGNTPLHCAVIRGFPEIVQFLLQRKDLVSWVIA